Protein AF-S3Y2Y7-F1 (afdb_monomer)

Nearest PDB structures (foldseek):
  4cgq-assembly1_A  TM=9.075E-01  e=1.107E-01  Saccharomyces cerevisiae
  3asf-assembly1_A  TM=8.968E-01  e=5.960E-01  Magnetospirillum gryphiswaldense MSR-1
  4j8e-assembly1_A  TM=6.273E-01  e=1.107E-01  Rattus norvegicus
  8cqp-assembly3_C  TM=7.540E-01  e=4.502E-01  synthetic construct
  9hmf-assembly1_L  TM=5.453E-01  e=5.036E-01  Campylobacter jejuni

Radius of gyration: 15.83 Å; Cα contacts (8 Å, |Δi|>4): 250; chains: 1; bounding box: 34×33×40 Å

Secondary structure (DSSP, 8-state):
--HHHHHHHHHHH--HHHHHHHHHHHHTSTT--SS-TTHHHHHHHHHTT-HHHHHHHHHHTTTTTTT-HHHHHHHHHHHHHTT-HHHHHHHHHHHHHHHHHHHTT--SBTTBPEEESSHHHHHHHHHHTTPPEEEEEEEEETTEEEEEEEETTS-EEEEEE-

Foldseek 3Di:
DALVVLVVVCVVPVDPVSLVVSVVRLCPDPLADQEPPCLVVLVVCVVVLVLVVNLVSLVVSPPNCQLALSSLCSNLSSCVSVVVNVRNVVSNVSSVVSLVSQCSQAPQDPVGAGEDAYPVSVVSNCVVVVWAFDDWDWDQDPVGIWIWTQTPVRDIGIYDHD

Solvent-accessible surface area (backbone atoms only — not comparable to full-atom values): 8541 Å² total; per-residue (Å²): 124,55,51,68,58,29,43,56,50,19,72,76,64,70,36,75,67,38,46,50,51,26,51,56,38,24,70,66,31,92,58,37,57,50,65,67,81,59,48,67,56,38,54,48,28,53,76,69,71,35,32,72,56,30,40,53,56,52,56,65,33,50,61,27,45,69,66,33,32,62,54,25,46,56,43,16,54,33,26,47,77,72,68,35,58,70,60,14,49,54,23,47,53,46,20,52,51,22,45,48,57,28,50,76,55,33,76,25,35,91,92,35,33,21,46,34,61,31,69,71,39,54,56,53,46,31,55,74,66,74,45,52,78,71,47,77,49,79,43,84,49,97,91,42,66,31,43,38,35,33,27,79,87,73,47,68,38,24,35,30,72,111

Mean predicted aligned error: 2.85 Å

Sequence (162 aa):
MSVKENFGRWVNTRSSVDRRALQKSIVRDPRFTRELAWQSRAEQLLADDRWDEVIRLVEFHMPGAFLSPVAHRLLAIAREEIYDSKGARAEWDLVHLSLIAIDESGNGNYAKPWQVFHVADEYALLSWKELTPEAQRCILTKDGIVDVITCTDGSERWFRLI

Structure (mmCIF, N/CA/C/O backbone):
data_AF-S3Y2Y7-F1
#
_entry.id   AF-S3Y2Y7-F1
#
loop_
_atom_site.group_PDB
_atom_site.id
_atom_site.type_symbol
_atom_site.label_atom_id
_atom_site.label_alt_id
_atom_site.label_comp_id
_atom_site.label_asym_id
_atom_site.label_entity_id
_atom_site.label_seq_id
_atom_site.pdbx_PDB_ins_code
_atom_site.Cartn_x
_atom_site.Cartn_y
_atom_site.Cartn_z
_atom_site.occupancy
_atom_site.B_iso_or_equiv
_atom_site.auth_seq_id
_atom_site.auth_comp_id
_atom_site.auth_asym_id
_atom_site.auth_atom_id
_atom_site.pdbx_PDB_model_num
ATOM 1 N N . MET A 1 1 ? 18.806 7.849 9.073 1.00 74.38 1 MET A N 1
ATOM 2 C CA . MET A 1 1 ? 17.522 8.551 8.905 1.00 74.38 1 MET A CA 1
ATOM 3 C C . MET A 1 1 ? 16.410 7.551 9.109 1.00 74.38 1 MET A C 1
ATOM 5 O O . MET A 1 1 ? 16.472 6.467 8.532 1.00 74.38 1 MET A O 1
ATOM 9 N N . SER A 1 2 ? 15.460 7.900 9.964 1.00 92.75 2 SER A N 1
ATOM 10 C CA . SER A 1 2 ? 14.228 7.154 10.191 1.00 92.75 2 SER A CA 1
ATOM 11 C C . SER A 1 2 ? 13.332 7.173 8.948 1.00 92.75 2 SER A C 1
ATOM 13 O O . SER A 1 2 ? 13.497 8.011 8.056 1.00 92.75 2 SER A O 1
ATOM 15 N N . VAL A 1 3 ? 12.350 6.272 8.904 1.00 93.69 3 VAL A N 1
ATOM 16 C CA . VAL A 1 3 ? 11.314 6.262 7.857 1.00 93.69 3 VAL A CA 1
ATOM 17 C C . VAL A 1 3 ? 10.594 7.612 7.792 1.00 93.69 3 VAL A C 1
ATOM 19 O O . VAL A 1 3 ? 10.440 8.172 6.711 1.00 93.69 3 VAL A O 1
ATOM 22 N N . LYS A 1 4 ? 10.261 8.202 8.948 1.00 93.69 4 LYS A N 1
ATOM 23 C CA . LYS A 1 4 ? 9.569 9.496 9.038 1.00 93.69 4 LYS A CA 1
ATOM 24 C C . LYS A 1 4 ? 10.376 10.654 8.437 1.00 93.69 4 LYS A C 1
ATOM 26 O O . LYS A 1 4 ? 9.816 1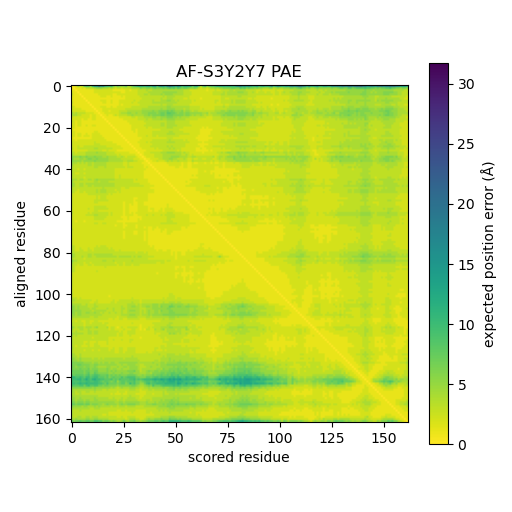1.481 7.723 1.00 93.69 4 LYS A O 1
ATOM 31 N N . GLU A 1 5 ? 11.684 10.708 8.689 1.00 95.31 5 GLU A N 1
ATOM 32 C CA . GLU A 1 5 ? 12.566 11.738 8.115 1.00 95.31 5 GLU A CA 1
ATOM 33 C C . GLU A 1 5 ? 12.677 11.603 6.593 1.00 95.31 5 GLU A C 1
ATOM 35 O O . GLU A 1 5 ? 12.542 12.590 5.867 1.00 95.31 5 GLU A O 1
ATOM 40 N N . ASN A 1 6 ? 12.879 10.377 6.096 1.00 96.44 6 ASN A N 1
ATOM 41 C CA . ASN A 1 6 ? 12.931 10.130 4.655 1.00 96.44 6 ASN A CA 1
ATOM 42 C C . ASN A 1 6 ? 11.591 10.434 3.977 1.00 96.44 6 ASN A C 1
ATOM 44 O O . ASN A 1 6 ? 11.578 10.969 2.870 1.00 96.44 6 ASN A O 1
ATOM 48 N N . PHE A 1 7 ? 10.476 10.133 4.645 1.00 96.06 7 PHE A N 1
ATOM 49 C CA . PHE A 1 7 ? 9.141 10.432 4.148 1.00 96.06 7 PHE A CA 1
ATOM 50 C C . PHE A 1 7 ? 8.910 11.932 4.017 1.00 96.06 7 PHE A C 1
ATOM 52 O O . PHE A 1 7 ? 8.548 12.389 2.937 1.00 96.06 7 PHE A O 1
ATOM 59 N N . GLY A 1 8 ? 9.209 12.713 5.060 1.00 95.56 8 GLY A N 1
ATOM 60 C CA . GLY A 1 8 ? 9.095 14.172 4.999 1.00 95.56 8 GLY A CA 1
ATOM 61 C C . GLY A 1 8 ? 9.940 14.777 3.874 1.00 95.56 8 GLY A C 1
ATOM 62 O O . GLY A 1 8 ? 9.482 15.662 3.154 1.00 95.56 8 GLY A O 1
ATOM 63 N N . ARG A 1 9 ? 11.153 14.252 3.653 1.00 96.44 9 ARG A N 1
ATOM 64 C CA . ARG A 1 9 ? 11.996 14.682 2.533 1.00 96.44 9 ARG A CA 1
ATOM 65 C C . ARG A 1 9 ? 11.371 14.351 1.179 1.00 96.44 9 ARG A C 1
ATOM 67 O O . ARG A 1 9 ? 11.309 15.230 0.326 1.00 96.44 9 ARG A O 1
ATOM 74 N N . TRP A 1 10 ? 10.901 13.119 0.986 1.00 95.94 10 TRP A N 1
ATOM 75 C CA . TRP A 1 10 ? 10.262 12.717 -0.268 1.00 95.94 10 TRP A CA 1
ATOM 76 C C . TRP A 1 10 ? 8.980 13.505 -0.545 1.00 95.94 10 TRP A C 1
ATOM 78 O O . TRP A 1 10 ? 8.784 13.935 -1.676 1.00 95.94 10 TRP A O 1
ATOM 88 N N . VAL A 1 11 ? 8.140 13.760 0.462 1.00 95.25 11 VAL A N 1
ATOM 89 C CA . VAL A 1 11 ? 6.937 14.593 0.301 1.00 95.25 11 VAL A CA 1
ATOM 90 C C . VAL A 1 11 ? 7.304 15.985 -0.222 1.00 95.25 11 VAL A C 1
ATOM 92 O O . VAL A 1 11 ? 6.653 16.473 -1.140 1.00 95.25 11 VAL A O 1
ATOM 95 N N . ASN A 1 12 ? 8.385 16.580 0.287 1.00 95.62 12 ASN A N 1
ATOM 96 C CA . ASN A 1 12 ? 8.824 17.915 -0.121 1.00 95.62 12 ASN A CA 1
ATOM 97 C C . ASN A 1 12 ? 9.469 17.962 -1.514 1.00 95.62 12 ASN A C 1
ATOM 99 O O . ASN A 1 12 ? 9.326 18.958 -2.216 1.00 95.62 12 ASN A O 1
ATOM 103 N N . THR A 1 13 ? 10.219 16.931 -1.911 1.00 94.94 13 THR A N 1
ATOM 104 C CA . THR A 1 13 ? 11.003 16.968 -3.160 1.00 94.94 13 THR A CA 1
ATOM 105 C C . THR A 1 13 ? 10.362 16.213 -4.314 1.00 94.94 13 THR A C 1
ATOM 107 O O . THR A 1 13 ? 10.715 16.463 -5.466 1.00 94.94 13 THR A O 1
ATOM 110 N N . ARG A 1 14 ? 9.501 15.232 -4.016 1.00 92.31 14 ARG A N 1
ATOM 111 C CA . ARG A 1 14 ? 8.964 14.234 -4.958 1.00 92.31 14 ARG A CA 1
ATOM 112 C C . ARG A 1 14 ? 10.045 13.546 -5.804 1.00 92.31 14 ARG A C 1
ATOM 114 O O . ARG A 1 14 ? 9.779 13.032 -6.887 1.00 92.31 14 ARG A O 1
A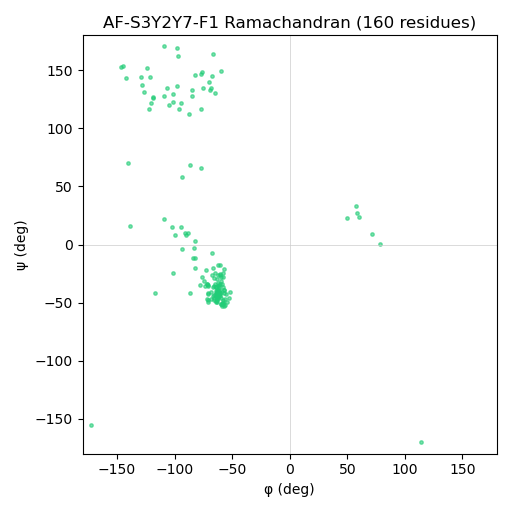TOM 121 N N . SER A 1 15 ? 11.299 13.536 -5.339 1.00 94.56 15 SER A N 1
ATOM 122 C CA . SER A 1 15 ? 12.424 13.070 -6.150 1.00 94.56 15 SER A CA 1
ATOM 123 C C . SER A 1 15 ? 12.556 11.545 -6.116 1.00 94.56 15 SER A C 1
ATOM 125 O O . SER A 1 15 ? 12.356 10.895 -5.085 1.00 94.56 15 SER A O 1
ATOM 127 N N . SER A 1 16 ? 12.986 10.949 -7.234 1.00 92.12 16 SER A N 1
ATOM 128 C CA . SER A 1 16 ? 13.259 9.504 -7.305 1.00 92.12 16 SER A CA 1
ATOM 129 C C . SER A 1 16 ? 14.387 9.055 -6.364 1.00 92.12 16 SER A C 1
ATOM 131 O O . SER A 1 16 ? 14.438 7.896 -5.951 1.00 92.12 16 SER A O 1
ATOM 133 N N . VAL A 1 17 ? 15.312 9.955 -6.017 1.00 95.50 17 VAL A N 1
ATOM 134 C CA . VAL A 1 17 ? 16.401 9.687 -5.066 1.00 95.50 17 VAL A CA 1
ATOM 135 C C . VAL A 1 17 ? 15.852 9.579 -3.647 1.00 95.50 17 VAL A C 1
ATOM 137 O O . VAL A 1 17 ? 16.146 8.596 -2.965 1.00 95.50 17 VAL A O 1
ATOM 140 N N . ASP A 1 18 ? 15.011 10.525 -3.235 1.00 95.50 18 ASP A N 1
ATOM 141 C CA . ASP A 1 18 ? 14.436 10.539 -1.889 1.00 95.50 18 ASP A CA 1
ATOM 142 C C . ASP A 1 18 ? 13.402 9.425 -1.707 1.00 95.50 18 ASP A C 1
ATOM 144 O O . ASP A 1 18 ? 13.401 8.764 -0.668 1.00 95.50 18 ASP A O 1
ATOM 148 N N . ARG A 1 19 ? 12.620 9.101 -2.752 1.00 94.31 19 ARG A N 1
ATOM 149 C CA . ARG A 1 19 ? 11.740 7.920 -2.752 1.00 94.31 19 ARG A CA 1
ATOM 150 C C . ARG A 1 19 ? 12.529 6.635 -2.508 1.00 94.31 19 ARG A C 1
ATOM 152 O O . ARG A 1 19 ? 12.163 5.837 -1.653 1.00 94.31 19 ARG A O 1
ATOM 159 N N . ARG A 1 20 ? 13.650 6.437 -3.212 1.00 93.50 20 ARG A N 1
ATOM 160 C CA . ARG A 1 20 ? 14.510 5.256 -3.009 1.00 93.50 20 ARG A CA 1
ATOM 161 C C . ARG A 1 20 ? 15.150 5.225 -1.622 1.00 93.50 20 ARG A C 1
ATOM 163 O O . ARG A 1 20 ? 15.352 4.143 -1.076 1.00 93.50 20 ARG A O 1
ATOM 170 N N . ALA A 1 21 ? 15.489 6.379 -1.047 1.00 95.38 21 ALA A N 1
ATOM 171 C CA . ALA A 1 21 ? 16.000 6.455 0.321 1.00 95.38 21 ALA A CA 1
ATOM 172 C C . ALA A 1 21 ? 14.933 6.038 1.347 1.00 95.38 21 ALA A C 1
ATOM 174 O O . ALA A 1 21 ? 15.224 5.230 2.231 1.00 95.38 21 ALA A O 1
ATOM 175 N N . LEU A 1 22 ? 13.694 6.511 1.171 1.00 95.62 22 LEU A N 1
ATOM 176 C CA . LEU A 1 22 ? 12.535 6.080 1.949 1.00 95.62 22 LEU A CA 1
ATOM 177 C C . LEU A 1 22 ? 12.311 4.570 1.825 1.00 95.62 22 LEU A C 1
ATOM 179 O O . LEU A 1 22 ? 12.275 3.882 2.845 1.00 95.62 22 LEU A O 1
ATOM 183 N N . GLN A 1 23 ? 12.284 4.036 0.601 1.00 94.81 23 GLN A N 1
ATOM 184 C CA . GLN A 1 23 ? 12.110 2.600 0.363 1.00 94.81 23 GLN A CA 1
ATOM 185 C C . GLN A 1 23 ? 13.170 1.759 1.074 1.00 94.81 23 GLN A C 1
ATOM 187 O O . GLN A 1 23 ? 12.840 0.826 1.803 1.00 94.81 23 GLN A O 1
ATOM 192 N N . LYS A 1 24 ? 14.446 2.142 0.961 1.00 95.44 24 LYS A N 1
ATOM 193 C CA . LYS A 1 24 ? 15.539 1.4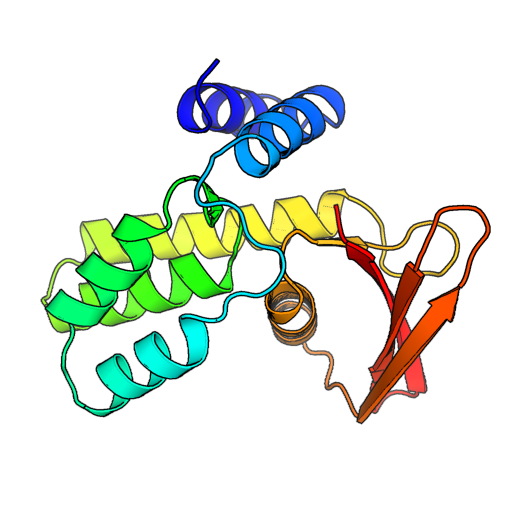62 1.669 1.00 95.44 24 LYS A CA 1
ATOM 194 C C . LYS A 1 24 ? 15.389 1.508 3.187 1.00 95.44 24 LYS A C 1
ATOM 196 O O . LYS A 1 24 ? 15.834 0.578 3.850 1.00 95.44 24 LYS A O 1
ATOM 201 N N . SER A 1 25 ? 14.831 2.582 3.747 1.00 96.56 25 SER A N 1
ATOM 202 C CA . SER A 1 25 ? 14.618 2.671 5.196 1.00 96.56 25 SER A CA 1
ATOM 203 C C . SER A 1 25 ? 13.502 1.754 5.692 1.00 96.56 25 SER A C 1
ATOM 205 O O . SER A 1 25 ? 13.651 1.192 6.769 1.00 96.56 25 SER A O 1
ATOM 207 N N . ILE A 1 26 ? 12.455 1.546 4.887 1.00 96.56 26 ILE A N 1
ATOM 208 C CA . ILE A 1 26 ? 11.348 0.631 5.200 1.00 96.56 26 ILE A CA 1
ATOM 209 C C . ILE A 1 26 ? 11.816 -0.822 5.105 1.00 96.56 26 ILE A C 1
ATOM 211 O O . ILE A 1 26 ? 11.669 -1.560 6.067 1.00 96.56 26 ILE A O 1
ATOM 215 N N . VAL A 1 27 ? 12.478 -1.213 4.007 1.00 95.56 27 VAL A N 1
ATOM 216 C CA . VAL A 1 27 ? 12.970 -2.597 3.810 1.00 95.56 27 VAL A CA 1
ATOM 217 C C . VAL A 1 27 ? 13.975 -3.032 4.885 1.00 95.56 27 VAL A C 1
ATOM 219 O O . VAL A 1 27 ? 14.134 -4.218 5.156 1.00 95.56 27 VAL A O 1
ATOM 222 N N . ARG A 1 28 ? 14.683 -2.080 5.501 1.00 95.62 28 ARG A N 1
ATOM 223 C CA . ARG A 1 28 ? 15.628 -2.349 6.597 1.00 95.62 28 ARG A CA 1
ATOM 224 C C . ARG A 1 28 ? 14.961 -2.484 7.962 1.00 95.62 28 ARG A C 1
ATOM 226 O O . ARG A 1 28 ? 15.650 -2.854 8.912 1.00 95.62 28 ARG A O 1
ATOM 233 N N . ASP A 1 29 ? 13.686 -2.132 8.086 1.00 96.06 29 ASP A N 1
ATOM 234 C CA . ASP A 1 29 ? 12.978 -2.267 9.349 1.00 96.06 29 ASP A CA 1
ATOM 235 C C . ASP A 1 29 ? 12.775 -3.757 9.681 1.00 96.06 29 ASP A C 1
ATOM 237 O O . ASP A 1 29 ? 12.335 -4.512 8.815 1.00 96.06 29 ASP A O 1
ATOM 241 N N . PRO A 1 30 ? 13.058 -4.218 10.914 1.00 95.00 30 PRO A N 1
ATOM 242 C CA . PRO A 1 30 ? 12.896 -5.626 11.283 1.00 95.00 30 PRO A CA 1
ATOM 243 C C . PRO A 1 30 ? 11.468 -6.164 11.151 1.00 95.00 30 PRO A C 1
ATOM 245 O O . PRO A 1 30 ? 11.273 -7.377 11.157 1.00 95.00 30 PRO A O 1
ATOM 248 N N . ARG A 1 31 ? 10.465 -5.282 11.080 1.00 94.81 31 ARG A N 1
ATOM 249 C CA . ARG A 1 31 ? 9.051 -5.648 10.941 1.00 94.81 31 ARG A CA 1
ATOM 250 C C . ARG A 1 31 ? 8.597 -5.675 9.482 1.00 94.81 31 ARG A C 1
ATOM 252 O O . ARG A 1 31 ? 7.452 -6.037 9.214 1.00 94.81 31 ARG A O 1
ATOM 259 N N . PHE A 1 32 ? 9.475 -5.300 8.549 1.00 95.50 32 PHE A N 1
ATOM 260 C CA . PHE A 1 32 ? 9.208 -5.383 7.121 1.00 95.50 32 PHE A CA 1
ATOM 261 C C . PHE A 1 32 ? 9.053 -6.837 6.676 1.00 95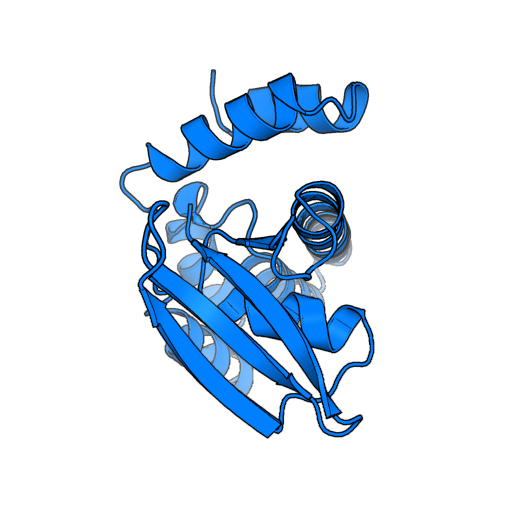.50 32 PHE A C 1
ATOM 263 O O . PHE A 1 32 ? 9.896 -7.693 6.941 1.00 95.50 32 PHE A O 1
ATOM 270 N N . THR A 1 33 ? 7.972 -7.098 5.952 1.00 93.06 33 THR A N 1
ATOM 271 C CA . THR A 1 33 ? 7.661 -8.388 5.333 1.00 93.06 33 THR A CA 1
ATOM 272 C C . THR A 1 33 ? 7.019 -8.122 3.978 1.00 93.06 33 THR A C 1
ATOM 274 O O . THR A 1 33 ? 6.279 -7.156 3.841 1.00 93.06 33 THR A O 1
ATOM 277 N N . ARG A 1 34 ? 7.294 -8.945 2.960 1.00 92.25 34 ARG A N 1
ATOM 278 C CA . ARG A 1 34 ? 6.641 -8.806 1.639 1.00 92.25 34 ARG A CA 1
ATOM 279 C C . ARG A 1 34 ? 5.195 -9.292 1.652 1.00 92.25 34 ARG A C 1
ATOM 281 O O . ARG A 1 34 ? 4.348 -8.749 0.958 1.00 92.25 34 ARG A O 1
ATOM 288 N N . GLU A 1 35 ? 4.920 -10.281 2.488 1.00 91.00 35 GLU A N 1
ATOM 289 C CA . GLU A 1 35 ? 3.572 -10.767 2.740 1.00 91.00 35 GLU A CA 1
ATOM 290 C C . GLU A 1 35 ? 3.008 -10.069 3.971 1.00 91.00 35 GLU A C 1
ATOM 292 O O . GLU A 1 35 ? 3.562 -10.197 5.065 1.00 91.00 35 GLU A O 1
ATOM 297 N N . LEU A 1 36 ? 1.878 -9.378 3.820 1.00 90.62 36 LEU A N 1
ATOM 298 C CA . LEU A 1 36 ? 1.123 -8.857 4.958 1.00 90.62 36 LEU A CA 1
ATOM 299 C C . LEU A 1 36 ? 0.332 -9.995 5.606 1.00 90.62 36 LEU A C 1
ATOM 301 O O . LEU A 1 36 ? -0.893 -10.003 5.590 1.00 90.62 36 LEU A O 1
ATOM 305 N N . ALA A 1 37 ? 1.024 -10.970 6.198 1.00 91.88 37 ALA A N 1
ATOM 306 C CA . ALA A 1 37 ? 0.392 -12.149 6.803 1.00 91.88 37 ALA A CA 1
ATOM 307 C C . ALA A 1 37 ? -0.639 -11.798 7.899 1.00 91.88 37 ALA A C 1
ATOM 309 O O . ALA A 1 37 ? -1.514 -12.594 8.228 1.00 91.88 37 ALA A O 1
ATOM 310 N N . TRP A 1 38 ? -0.545 -10.593 8.464 1.00 95.06 38 TRP A N 1
ATOM 311 C CA . TRP A 1 38 ? -1.478 -10.047 9.444 1.00 95.06 38 TRP A CA 1
ATOM 312 C C . TRP A 1 38 ? -2.727 -9.396 8.823 1.00 95.06 38 TRP A C 1
ATOM 314 O O . TRP A 1 38 ? -3.674 -9.121 9.558 1.00 95.06 38 TRP A O 1
ATOM 324 N N . GLN A 1 39 ? -2.771 -9.167 7.504 1.00 96.25 39 GLN A N 1
ATOM 325 C CA . GLN A 1 39 ? -3.876 -8.486 6.819 1.00 96.25 39 GLN A CA 1
ATOM 326 C C . GLN A 1 39 ? -5.205 -9.206 7.039 1.00 96.25 39 GLN A C 1
ATOM 328 O O . GLN A 1 39 ? -6.144 -8.585 7.524 1.00 96.25 39 GLN A O 1
ATOM 333 N N . SER A 1 40 ? -5.283 -10.513 6.765 1.00 96.56 40 SER A N 1
ATOM 334 C CA . SER A 1 40 ? -6.531 -11.271 6.941 1.00 96.56 40 SER A CA 1
ATOM 335 C C . SER A 1 40 ? -7.032 -11.218 8.385 1.00 96.56 40 SER A C 1
ATOM 337 O O . SER A 1 40 ? -8.234 -11.168 8.634 1.00 96.56 40 SER A O 1
ATOM 339 N N . ARG A 1 41 ? -6.112 -11.179 9.359 1.00 97.94 41 ARG A N 1
ATOM 340 C CA . ARG A 1 41 ? -6.477 -11.021 10.768 1.00 97.94 41 ARG A CA 1
ATOM 341 C C . ARG A 1 41 ? -6.993 -9.614 11.068 1.00 97.94 41 ARG A C 1
ATOM 343 O O . ARG A 1 41 ? -7.957 -9.492 11.814 1.00 97.94 41 ARG A O 1
ATOM 350 N N . ALA A 1 42 ? -6.375 -8.574 10.515 1.00 98.06 42 ALA A N 1
ATOM 351 C CA . ALA A 1 42 ? -6.845 -7.199 10.665 1.00 98.06 42 ALA A CA 1
ATOM 352 C C . ALA A 1 42 ? -8.231 -6.997 10.029 1.00 98.06 42 ALA A C 1
ATOM 354 O O . ALA A 1 42 ? -9.095 -6.382 10.641 1.00 98.06 42 ALA A O 1
ATOM 355 N N . GLU A 1 43 ? -8.471 -7.572 8.850 1.00 97.69 43 GLU A N 1
ATOM 356 C CA . GLU A 1 43 ? -9.777 -7.548 8.177 1.00 97.69 43 GLU A CA 1
ATOM 357 C C . GLU A 1 43 ? -10.847 -8.290 8.984 1.00 97.69 43 GLU A C 1
ATOM 359 O O . GLU A 1 43 ? -11.962 -7.796 9.124 1.00 97.69 43 GLU A O 1
ATOM 364 N N . GLN A 1 44 ? -10.502 -9.432 9.587 1.00 98.44 44 GLN A N 1
ATOM 365 C CA . GLN A 1 44 ? -11.407 -10.126 10.503 1.00 98.44 44 GLN A CA 1
ATOM 366 C C . GLN A 1 44 ? -11.725 -9.277 11.742 1.00 98.44 44 GLN A C 1
ATOM 368 O O . GLN A 1 44 ? -12.878 -9.173 12.133 1.00 98.44 44 GLN A O 1
ATOM 373 N N . LEU A 1 45 ? -10.714 -8.658 12.359 1.00 98.69 45 LEU A N 1
ATOM 374 C CA . LEU A 1 45 ? -10.918 -7.781 13.514 1.00 98.69 45 LEU A CA 1
ATOM 375 C C . LEU A 1 45 ? -11.805 -6.576 13.168 1.00 98.69 45 LEU A C 1
ATOM 377 O O . LEU A 1 45 ? -12.610 -6.185 14.004 1.00 98.69 45 LEU A O 1
ATOM 381 N N . LEU A 1 46 ? -11.682 -6.018 11.957 1.00 97.56 46 LEU A N 1
ATOM 382 C CA . LEU A 1 46 ? -12.603 -4.993 11.461 1.00 97.56 46 LEU A CA 1
ATOM 383 C C . LEU A 1 46 ? -14.032 -5.535 11.329 1.00 97.56 46 LEU A C 1
ATOM 385 O O . LEU A 1 46 ? -14.962 -4.885 11.774 1.00 97.56 46 LEU A O 1
ATOM 389 N N . ALA A 1 47 ? -14.219 -6.719 10.742 1.00 97.88 47 ALA A N 1
ATOM 390 C CA . ALA A 1 47 ? -15.550 -7.313 10.590 1.00 97.88 47 ALA A CA 1
ATOM 391 C C . ALA A 1 47 ? -16.222 -7.668 11.933 1.00 97.88 47 ALA A C 1
ATOM 393 O O . ALA A 1 47 ? -17.446 -7.736 12.003 1.00 97.88 47 ALA A O 1
ATOM 394 N N . ASP A 1 48 ? -15.423 -7.892 12.979 1.00 98.44 48 ASP A N 1
ATOM 395 C CA . ASP A 1 48 ? -15.872 -8.185 14.345 1.00 98.44 48 ASP A CA 1
ATOM 396 C C . ASP A 1 48 ? -16.048 -6.914 15.214 1.00 98.44 48 ASP A C 1
ATOM 398 O O . ASP A 1 48 ? -16.198 -7.023 16.433 1.00 98.44 48 ASP A O 1
ATOM 402 N N . ASP A 1 49 ? -15.959 -5.714 14.633 1.00 98.44 49 ASP A N 1
ATOM 403 C CA . ASP A 1 49 ? -16.007 -4.415 15.320 1.00 98.44 49 ASP A CA 1
ATOM 404 C C . ASP A 1 49 ? -14.920 -4.201 16.402 1.00 98.44 49 ASP A C 1
ATOM 406 O O . ASP A 1 49 ? -15.074 -3.444 17.366 1.00 98.44 49 ASP A O 1
ATOM 410 N N . ARG A 1 50 ? -13.766 -4.867 16.265 1.00 98.56 50 ARG A N 1
ATOM 411 C CA . ARG A 1 50 ? -12.646 -4.826 17.229 1.00 98.56 50 ARG A CA 1
ATOM 412 C C . ARG A 1 50 ? -11.615 -3.759 16.856 1.00 98.56 50 ARG A C 1
ATOM 414 O O . ARG A 1 50 ? -10.429 -4.048 16.678 1.00 98.56 50 ARG A O 1
ATOM 421 N N . TRP A 1 51 ? -12.062 -2.509 16.771 1.00 98.38 51 TRP A N 1
ATOM 422 C CA . TRP A 1 51 ? -11.312 -1.361 16.235 1.00 98.38 51 TRP A CA 1
ATOM 423 C C . TRP A 1 51 ? -9.945 -1.135 16.885 1.00 98.38 51 TRP A C 1
ATOM 425 O O . TRP A 1 51 ? -8.926 -1.054 16.198 1.00 98.38 51 TRP A O 1
ATOM 435 N N . ASP A 1 52 ? -9.889 -1.122 18.217 1.00 98.19 52 ASP A N 1
ATOM 436 C CA . ASP A 1 52 ? -8.638 -0.899 18.947 1.00 98.19 52 ASP A CA 1
ATOM 437 C C . ASP A 1 52 ? -7.597 -1.998 18.686 1.00 98.19 52 ASP A C 1
ATOM 439 O O . ASP A 1 52 ? -6.388 -1.768 18.766 1.00 98.19 52 ASP A O 1
ATOM 443 N N . GLU A 1 53 ? -8.046 -3.219 18.398 1.00 98.69 53 GLU A N 1
ATOM 444 C CA . GLU A 1 53 ? -7.155 -4.331 18.075 1.00 98.69 53 GLU A CA 1
ATOM 445 C C . GLU A 1 53 ? -6.627 -4.251 16.654 1.00 98.69 53 GLU A C 1
ATOM 447 O O . GLU A 1 53 ? -5.463 -4.590 16.443 1.00 98.69 53 GLU A O 1
ATOM 452 N N . VAL A 1 54 ? -7.430 -3.753 15.710 1.00 98.69 54 VAL A N 1
ATOM 453 C CA . VAL A 1 54 ? -6.956 -3.416 14.361 1.00 98.69 54 VAL A CA 1
ATOM 454 C C . VAL A 1 54 ? -5.845 -2.381 14.464 1.00 98.69 54 VAL A C 1
ATOM 456 O O . VAL A 1 54 ? -4.754 -2.610 13.946 1.00 98.69 54 VAL A O 1
ATOM 459 N N . ILE A 1 55 ? -6.085 -1.290 15.200 1.00 98.69 55 ILE A N 1
ATOM 460 C CA . ILE A 1 55 ? -5.105 -0.213 15.373 1.00 98.69 55 ILE A CA 1
ATOM 461 C C . ILE A 1 55 ? -3.805 -0.766 15.958 1.00 98.69 55 ILE A C 1
ATOM 463 O O . ILE A 1 55 ? -2.749 -0.617 15.345 1.00 98.69 55 ILE A O 1
ATOM 467 N N . ARG A 1 56 ? -3.869 -1.488 17.086 1.00 98.62 56 ARG A N 1
ATOM 468 C CA . ARG A 1 56 ? -2.671 -2.070 17.714 1.00 98.62 56 ARG A CA 1
ATOM 469 C C . ARG A 1 56 ? -1.935 -3.051 16.805 1.00 98.62 56 ARG A C 1
ATOM 471 O O . ARG A 1 56 ? -0.706 -3.043 16.787 1.00 98.62 56 ARG A O 1
ATOM 478 N N . LEU A 1 57 ? -2.663 -3.907 16.085 1.00 98.50 57 LEU A N 1
ATOM 479 C CA . LEU A 1 57 ? -2.067 -4.895 15.188 1.00 98.50 57 LEU A CA 1
ATOM 480 C C . LEU A 1 57 ? -1.311 -4.208 14.051 1.00 98.50 57 LEU A C 1
ATOM 482 O O . LEU A 1 57 ? -0.152 -4.531 13.805 1.00 98.50 57 LEU A O 1
ATOM 486 N N . VAL A 1 58 ? -1.938 -3.244 13.379 1.00 98.31 58 VAL A N 1
ATOM 487 C CA . VAL A 1 58 ? -1.317 -2.571 12.236 1.00 98.31 58 VAL A CA 1
ATOM 488 C C . VAL A 1 58 ? -0.169 -1.663 12.689 1.00 98.31 58 VAL A C 1
ATOM 490 O O . VAL A 1 58 ? 0.910 -1.703 12.097 1.00 98.31 58 VAL A O 1
ATOM 493 N N . GLU A 1 59 ? -0.338 -0.906 13.779 1.00 98.00 59 GLU A N 1
ATOM 494 C CA . GLU A 1 59 ? 0.724 -0.054 14.335 1.00 98.00 59 GLU A CA 1
ATOM 495 C C . GLU A 1 59 ? 1.941 -0.861 14.795 1.00 98.00 59 GLU A C 1
ATOM 497 O O . GLU A 1 59 ? 3.073 -0.397 14.646 1.00 98.00 59 GLU A O 1
ATOM 502 N N . PHE A 1 60 ? 1.745 -2.089 15.286 1.00 97.75 60 PHE A N 1
ATOM 503 C CA . PHE A 1 60 ? 2.856 -2.977 15.620 1.00 97.75 60 PHE A CA 1
ATOM 504 C C . PHE A 1 60 ? 3.759 -3.243 14.411 1.00 97.75 60 PHE A C 1
ATOM 506 O O . PHE A 1 60 ? 4.973 -3.304 14.576 1.00 97.75 60 PHE A O 1
ATOM 513 N N . HIS A 1 61 ? 3.203 -3.350 13.201 1.00 97.62 61 HIS A N 1
ATOM 514 C CA . HIS A 1 61 ? 3.967 -3.583 11.971 1.00 97.62 61 HIS A CA 1
ATOM 515 C C . HIS A 1 61 ? 4.568 -2.311 11.359 1.00 97.62 61 HIS A C 1
ATOM 517 O O . HIS A 1 61 ? 5.335 -2.387 10.395 1.00 97.62 61 HIS A O 1
ATOM 523 N N . MET A 1 62 ? 4.297 -1.139 11.933 1.00 96.75 62 MET A N 1
ATOM 524 C CA . MET A 1 62 ? 4.955 0.097 11.528 1.00 96.75 62 MET A CA 1
ATOM 525 C C . MET A 1 62 ? 6.383 0.174 12.095 1.00 96.75 62 MET A C 1
ATOM 527 O O . MET A 1 62 ? 6.644 -0.301 13.201 1.00 96.75 62 MET A O 1
ATOM 531 N N . PRO A 1 63 ? 7.341 0.783 11.373 1.00 96.38 63 PRO A N 1
ATOM 532 C CA . PRO A 1 63 ? 7.203 1.393 10.052 1.00 96.38 63 PRO A CA 1
ATOM 533 C C . PRO A 1 63 ? 7.440 0.418 8.879 1.00 96.38 63 PRO A C 1
ATOM 535 O O . PRO A 1 63 ? 7.524 0.862 7.737 1.00 96.38 63 PRO A O 1
ATOM 538 N N . GLY A 1 64 ? 7.547 -0.891 9.126 1.00 95.88 64 GLY A N 1
ATOM 539 C CA . GLY A 1 64 ? 7.710 -1.906 8.077 1.00 95.88 64 GLY A CA 1
ATOM 540 C C . GLY A 1 64 ? 6.579 -1.917 7.039 1.00 95.88 64 GLY A C 1
ATOM 541 O O . GLY A 1 64 ? 6.830 -2.236 5.886 1.00 95.88 64 GLY A O 1
ATOM 542 N N . ALA A 1 65 ? 5.366 -1.501 7.409 1.00 96.75 65 ALA A N 1
ATOM 543 C CA . ALA A 1 65 ? 4.219 -1.367 6.500 1.00 96.75 65 ALA A CA 1
ATOM 544 C C . ALA A 1 65 ? 3.919 0.088 6.070 1.00 96.75 65 ALA A C 1
ATOM 546 O O . ALA A 1 65 ? 2.841 0.375 5.560 1.00 96.75 65 ALA A O 1
ATOM 547 N N . PHE A 1 66 ? 4.847 1.029 6.283 1.00 96.69 66 PHE A N 1
ATOM 548 C CA . PHE A 1 66 ? 4.568 2.473 6.197 1.00 96.69 66 PHE A CA 1
ATOM 549 C C . PHE A 1 66 ? 4.219 3.002 4.795 1.00 96.69 66 PHE A C 1
ATOM 551 O O . PHE A 1 66 ? 3.673 4.088 4.670 1.00 96.69 66 PHE A O 1
ATOM 558 N N . LEU A 1 67 ? 4.570 2.295 3.720 1.00 95.44 67 LEU A N 1
ATOM 559 C CA . LEU A 1 67 ? 4.116 2.650 2.366 1.00 95.44 67 LEU A CA 1
ATOM 560 C C . LEU A 1 67 ? 3.092 1.652 1.820 1.00 95.44 67 LEU A C 1
ATOM 562 O O . LEU A 1 67 ? 2.906 1.569 0.607 1.00 95.44 67 LEU A O 1
ATOM 566 N N . SER A 1 68 ? 2.422 0.911 2.705 1.00 97.56 68 SER A N 1
ATOM 567 C CA . SER A 1 68 ? 1.300 0.065 2.324 1.00 97.56 68 SER A CA 1
ATOM 568 C C . SER A 1 68 ? -0.002 0.871 2.368 1.00 97.56 68 SER A C 1
ATOM 570 O O . SER A 1 68 ? -0.476 1.205 3.461 1.00 97.56 68 SER A O 1
ATOM 572 N N . PRO A 1 69 ? -0.652 1.149 1.222 1.00 98.12 69 PRO A N 1
ATOM 573 C CA . PRO A 1 69 ? -1.998 1.715 1.231 1.00 98.12 69 PRO A CA 1
ATOM 574 C C . PRO A 1 69 ? -3.012 0.813 1.951 1.00 98.12 69 PRO A C 1
ATOM 576 O O . PRO A 1 69 ? -3.973 1.321 2.523 1.00 98.12 69 PRO A O 1
ATOM 579 N N . VAL A 1 70 ? -2.797 -0.508 1.978 1.00 97.88 70 VAL A N 1
ATOM 580 C CA . VAL A 1 70 ? -3.667 -1.448 2.703 1.00 97.88 70 VAL A CA 1
ATOM 581 C C . VAL A 1 70 ? -3.585 -1.214 4.211 1.00 97.88 70 VAL A C 1
ATOM 583 O O . VAL A 1 70 ? -4.624 -1.084 4.858 1.00 97.88 70 VAL A O 1
ATOM 586 N N . ALA A 1 71 ? -2.374 -1.093 4.766 1.00 98.19 71 ALA A N 1
ATOM 587 C CA . ALA A 1 71 ? -2.173 -0.829 6.191 1.00 98.19 71 ALA A CA 1
ATOM 588 C C . ALA A 1 71 ? -2.859 0.473 6.633 1.00 98.19 71 ALA A C 1
ATOM 590 O O . ALA A 1 71 ? -3.630 0.483 7.593 1.00 98.19 71 ALA A O 1
ATOM 591 N N . HIS A 1 72 ? -2.630 1.554 5.887 1.00 98.56 72 HIS A N 1
ATOM 592 C CA . HIS A 1 72 ? -3.218 2.856 6.192 1.00 98.56 72 HIS A CA 1
ATOM 593 C C . HIS A 1 72 ? -4.743 2.864 6.039 1.00 98.56 72 HIS A C 1
ATOM 595 O O . HIS A 1 72 ? -5.429 3.468 6.857 1.00 98.56 72 HIS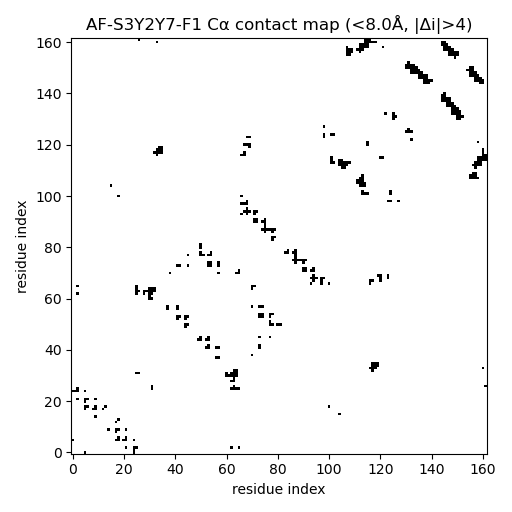 A O 1
ATOM 601 N N . ARG A 1 73 ? -5.307 2.129 5.071 1.00 98.56 73 ARG A N 1
ATOM 602 C CA . ARG A 1 73 ? -6.766 1.995 4.930 1.00 98.56 73 ARG A CA 1
ATOM 603 C C . ARG A 1 73 ? -7.392 1.325 6.154 1.00 98.56 73 ARG A C 1
ATOM 605 O O . ARG A 1 73 ? -8.415 1.790 6.643 1.00 98.56 73 ARG A O 1
ATOM 612 N N . LEU A 1 74 ? -6.781 0.246 6.647 1.00 98.50 74 LEU A N 1
ATOM 613 C CA . LEU A 1 74 ? -7.261 -0.466 7.836 1.00 98.50 74 LEU A CA 1
ATOM 614 C C . LEU A 1 74 ? -7.238 0.442 9.076 1.00 98.50 74 LEU A C 1
ATOM 616 O O . LEU A 1 74 ? -8.201 0.458 9.841 1.00 98.50 74 LEU A O 1
ATOM 620 N N . LEU A 1 75 ? -6.169 1.231 9.245 1.00 98.75 75 LEU A N 1
ATOM 621 C CA . LEU A 1 75 ? -6.074 2.224 10.318 1.00 98.75 75 LEU A CA 1
ATOM 622 C C . LEU A 1 75 ? -7.116 3.333 10.176 1.00 98.75 75 LEU A C 1
ATOM 624 O O . LEU A 1 75 ? -7.719 3.718 11.173 1.00 98.75 75 LEU A O 1
ATOM 628 N N . ALA A 1 76 ? -7.332 3.839 8.961 1.00 98.75 76 ALA A N 1
A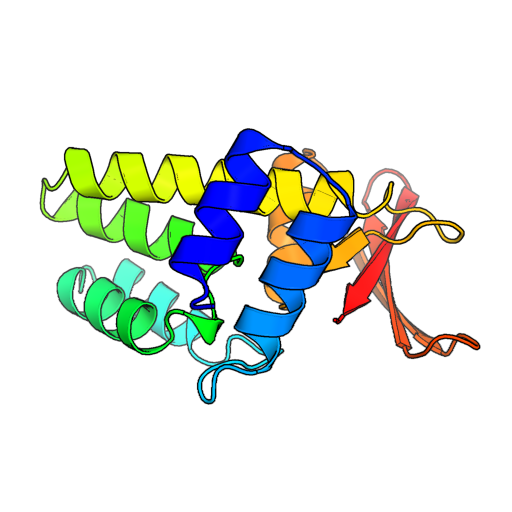TOM 629 C CA . ALA A 1 76 ? -8.291 4.904 8.710 1.00 98.75 76 ALA A CA 1
ATOM 630 C C . ALA A 1 76 ? -9.708 4.483 9.116 1.00 98.75 76 ALA A C 1
ATOM 632 O O . ALA A 1 76 ? -10.320 5.160 9.937 1.00 98.75 76 ALA A O 1
ATOM 633 N N . ILE A 1 77 ? -10.166 3.321 8.634 1.00 98.56 77 ILE A N 1
ATOM 634 C CA . ILE A 1 77 ? -11.491 2.767 8.956 1.00 98.56 77 ILE A CA 1
ATOM 635 C C . ILE A 1 77 ? -11.641 2.573 10.470 1.00 98.56 77 ILE A C 1
ATOM 637 O O . ILE A 1 77 ? -12.582 3.081 11.069 1.00 98.56 77 ILE A O 1
ATOM 641 N N . ALA A 1 78 ? -10.685 1.901 11.122 1.00 98.62 78 ALA A N 1
ATOM 642 C CA . ALA A 1 78 ? -10.770 1.657 12.562 1.00 98.62 78 ALA A CA 1
ATOM 643 C C . ALA A 1 78 ? -10.801 2.960 13.385 1.00 98.62 78 ALA A C 1
ATOM 645 O O . ALA A 1 78 ? -1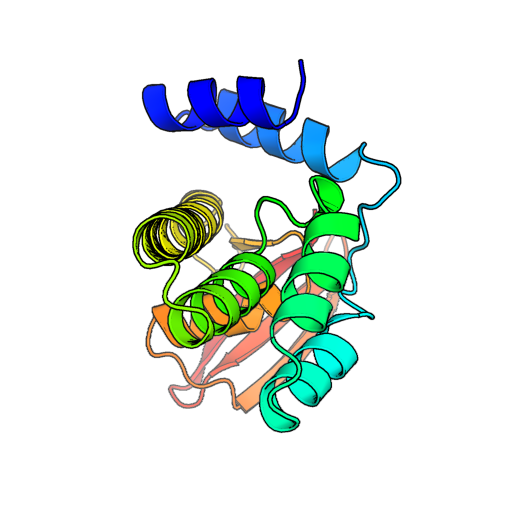1.480 3.028 14.407 1.00 98.62 78 ALA A O 1
ATOM 646 N N . ARG A 1 79 ? -10.081 4.003 12.947 1.00 98.62 79 ARG A N 1
ATOM 647 C CA . ARG A 1 79 ? -10.079 5.320 13.602 1.00 98.62 79 ARG A CA 1
ATOM 648 C C . ARG A 1 79 ? -11.391 6.080 13.408 1.00 98.62 79 ARG A C 1
ATOM 650 O O . ARG A 1 79 ? -11.803 6.786 14.327 1.00 98.62 79 ARG A O 1
ATOM 657 N N . GLU A 1 80 ? -12.049 5.943 12.256 1.00 98.50 80 GLU A N 1
ATOM 658 C CA . GLU A 1 80 ? -13.378 6.530 12.022 1.00 98.50 80 GLU A CA 1
ATOM 659 C C . GLU A 1 80 ? -14.405 5.971 13.009 1.00 98.50 80 GLU A C 1
ATOM 661 O O . GLU A 1 80 ? -15.136 6.747 13.626 1.00 98.50 80 GLU A O 1
ATOM 666 N N . GLU A 1 81 ? -14.384 4.656 13.234 1.00 98.12 81 GLU A N 1
ATOM 667 C CA . GLU A 1 81 ? -15.333 3.961 14.114 1.00 98.12 81 GLU A CA 1
ATOM 668 C C . GLU A 1 81 ? -15.176 4.312 15.603 1.00 98.12 81 GLU A C 1
ATOM 670 O O . GLU A 1 81 ? -16.143 4.281 16.363 1.00 98.12 81 GLU A O 1
ATOM 675 N N . ILE A 1 82 ? -13.980 4.725 16.035 1.00 97.81 82 ILE A N 1
ATOM 676 C CA . ILE A 1 82 ? -13.748 5.245 17.397 1.00 97.81 82 ILE A CA 1
ATOM 677 C C . ILE A 1 82 ? -13.826 6.778 17.476 1.00 97.81 82 ILE A C 1
ATOM 679 O O . ILE A 1 82 ? -13.383 7.376 18.459 1.00 97.81 82 ILE A O 1
ATOM 683 N N . TYR A 1 83 ? -14.385 7.424 16.448 1.00 98.12 83 TYR A N 1
ATOM 684 C CA . TYR A 1 83 ? -14.560 8.876 16.338 1.00 98.12 83 TYR A CA 1
ATOM 685 C C . TYR A 1 83 ? -13.257 9.696 16.372 1.00 98.12 83 TYR A C 1
ATOM 687 O O . TYR A 1 83 ? -13.274 10.900 16.648 1.00 98.12 83 TYR A O 1
ATOM 695 N N . ASP A 1 84 ? -12.119 9.092 16.024 1.00 98.44 84 ASP A N 1
ATOM 696 C CA . ASP A 1 84 ? -10.852 9.796 15.811 1.00 98.44 84 ASP A CA 1
ATOM 697 C C . ASP A 1 84 ? -10.753 10.306 14.364 1.00 98.44 84 ASP A C 1
ATOM 699 O O . ASP A 1 84 ? -9.931 9.861 13.559 1.00 98.44 84 ASP A O 1
ATOM 703 N N . SER A 1 85 ? -11.592 11.286 14.016 1.00 98.06 85 SER A N 1
ATOM 704 C CA . SER A 1 85 ? -11.643 11.837 12.652 1.00 98.06 85 SER A CA 1
ATOM 705 C C . SER A 1 85 ? -10.310 12.436 12.195 1.00 98.06 85 SER A C 1
ATOM 707 O O . SER A 1 85 ? -9.991 12.428 11.006 1.00 98.06 85 SER A O 1
ATOM 709 N N . LYS A 1 86 ? -9.517 12.978 13.128 1.00 98.44 86 LYS A N 1
ATOM 710 C CA . LYS A 1 86 ? -8.220 13.579 12.804 1.00 98.44 86 LYS A CA 1
ATOM 711 C C . LYS A 1 86 ? -7.198 12.505 12.448 1.00 98.44 86 LYS A C 1
ATOM 713 O O . LYS A 1 86 ? -6.491 12.665 11.453 1.00 98.44 86 LYS A O 1
ATOM 718 N N . GLY A 1 87 ? -7.108 11.445 13.250 1.00 98.31 87 GLY A N 1
ATOM 719 C CA . GLY A 1 87 ? -6.239 10.316 12.956 1.00 98.31 87 GLY A CA 1
ATOM 720 C C . GLY A 1 87 ? -6.667 9.617 11.671 1.00 98.31 87 GLY A C 1
ATOM 721 O O . GLY A 1 87 ? -5.841 9.450 10.783 1.00 98.31 87 GLY A O 1
ATOM 722 N N . ALA A 1 88 ? -7.960 9.325 11.512 1.00 98.62 88 ALA A N 1
ATOM 723 C CA . ALA A 1 88 ? -8.500 8.740 10.287 1.00 98.62 88 ALA A CA 1
ATOM 724 C C . ALA A 1 88 ? -8.120 9.537 9.034 1.00 98.62 88 ALA A C 1
ATOM 726 O O . ALA A 1 88 ? -7.638 8.974 8.052 1.00 98.62 88 ALA A O 1
ATOM 727 N N . ARG A 1 89 ? -8.261 10.870 9.079 1.00 98.69 89 ARG A N 1
ATOM 728 C CA . ARG A 1 89 ? -7.885 11.724 7.951 1.00 98.69 89 ARG A CA 1
ATOM 729 C C . ARG A 1 89 ? -6.396 11.633 7.617 1.00 98.69 89 ARG A C 1
ATOM 731 O O . ARG A 1 89 ? -6.050 11.564 6.442 1.00 98.69 89 ARG A O 1
ATOM 738 N N . ALA A 1 90 ? -5.532 11.619 8.630 1.00 98.12 90 ALA A N 1
ATOM 739 C CA . ALA A 1 90 ? -4.096 11.469 8.418 1.00 98.12 90 ALA A CA 1
ATOM 740 C C . ALA A 1 90 ? -3.756 10.119 7.760 1.00 98.12 90 ALA A C 1
ATOM 742 O O . ALA A 1 90 ? -2.909 10.070 6.870 1.00 98.12 90 ALA A O 1
ATOM 743 N N . GLU A 1 91 ? -4.442 9.045 8.153 1.00 98.69 91 GLU A N 1
ATOM 744 C CA . GLU A 1 91 ? -4.270 7.725 7.544 1.00 98.69 91 GLU A CA 1
ATOM 745 C C . GLU A 1 91 ? -4.782 7.691 6.097 1.00 98.69 91 GLU A C 1
ATOM 747 O O . GLU A 1 91 ? -4.092 7.180 5.219 1.00 98.69 91 GLU A O 1
ATOM 752 N N . TRP A 1 92 ? -5.921 8.320 5.790 1.00 98.62 92 TRP A N 1
ATOM 753 C CA . TRP A 1 92 ? -6.394 8.455 4.405 1.00 98.62 92 TRP A CA 1
ATOM 754 C C . TRP A 1 92 ? -5.433 9.247 3.513 1.00 98.62 92 TRP A C 1
ATOM 756 O O . TRP A 1 92 ? -5.187 8.859 2.367 1.00 98.62 92 TRP A O 1
ATOM 766 N N . ASP A 1 93 ? -4.839 10.322 4.034 1.00 98.25 93 ASP A N 1
ATOM 767 C CA . ASP A 1 93 ? -3.809 11.066 3.309 1.00 98.25 93 ASP A CA 1
ATOM 768 C C . ASP A 1 93 ? -2.579 10.162 3.036 1.00 98.25 93 ASP A C 1
ATOM 770 O O . ASP A 1 93 ? -1.986 10.220 1.955 1.00 98.25 93 ASP A O 1
ATOM 774 N N . LEU A 1 94 ? -2.228 9.263 3.966 1.00 98.19 94 LEU A N 1
ATOM 775 C CA . LEU A 1 94 ? -1.152 8.278 3.794 1.00 98.19 94 LEU A CA 1
ATOM 776 C C . LEU A 1 94 ? -1.504 7.149 2.816 1.00 98.19 94 LEU A C 1
ATOM 778 O O . LEU A 1 94 ? -0.620 6.724 2.067 1.00 98.19 94 LEU A O 1
ATOM 782 N N . VAL A 1 95 ? -2.767 6.711 2.736 1.00 98.56 95 VAL A N 1
ATOM 783 C CA . VAL A 1 95 ? -3.238 5.810 1.665 1.00 98.56 95 VAL A CA 1
ATOM 784 C C . VAL A 1 95 ? -2.945 6.440 0.306 1.00 98.56 95 VAL A C 1
ATOM 786 O O . VAL A 1 95 ? -2.297 5.825 -0.544 1.00 98.56 95 VAL A O 1
ATOM 789 N N . HIS A 1 96 ? -3.373 7.691 0.117 1.00 98.06 96 HIS A N 1
ATOM 790 C CA . HIS A 1 96 ? -3.192 8.399 -1.145 1.00 98.06 96 HIS A CA 1
ATOM 791 C C . HIS A 1 96 ? -1.711 8.587 -1.489 1.00 98.06 96 HIS A C 1
ATOM 793 O O . HIS A 1 96 ? -1.284 8.285 -2.604 1.00 98.06 96 HIS A O 1
ATOM 799 N N . LEU A 1 97 ? -0.896 9.023 -0.526 1.00 97.00 97 LEU A N 1
ATOM 800 C CA . LEU A 1 97 ? 0.539 9.203 -0.740 1.00 97.00 97 LEU A CA 1
ATOM 801 C C . LEU A 1 97 ? 1.253 7.882 -1.049 1.00 97.00 97 LEU A C 1
ATOM 803 O O . LEU A 1 97 ? 2.141 7.870 -1.901 1.00 97.00 97 LEU A O 1
ATOM 807 N N . SER A 1 98 ? 0.852 6.775 -0.423 1.00 97.25 98 SER A N 1
ATOM 808 C CA . SER A 1 98 ? 1.415 5.451 -0.708 1.00 97.25 98 SER A CA 1
ATOM 809 C C . SER A 1 98 ? 1.109 5.005 -2.140 1.00 97.25 98 SER A C 1
ATOM 811 O O . SER A 1 98 ? 2.014 4.583 -2.861 1.00 97.25 98 SER A O 1
ATOM 813 N N . LEU A 1 99 ? -0.131 5.198 -2.599 1.00 97.94 99 LEU A N 1
ATOM 814 C CA . LEU A 1 99 ? -0.527 4.922 -3.984 1.00 97.94 99 LEU A CA 1
ATOM 815 C C . LEU A 1 99 ? 0.254 5.778 -4.985 1.00 97.94 99 LEU A C 1
ATOM 817 O O . LEU A 1 99 ? 0.761 5.246 -5.972 1.00 97.94 99 LEU A O 1
ATOM 821 N N . ILE A 1 100 ? 0.435 7.076 -4.713 1.00 96.06 100 ILE A N 1
ATOM 822 C CA . ILE A 1 100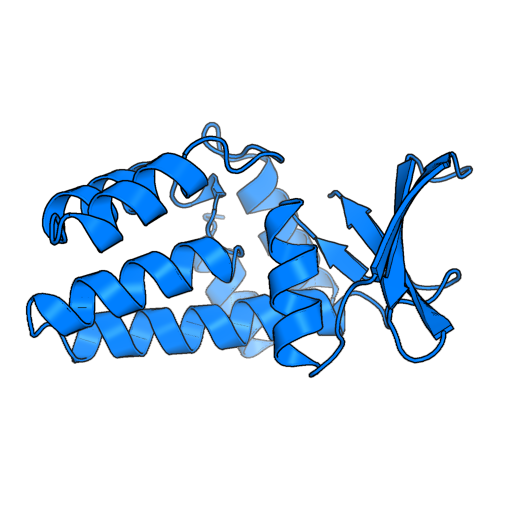 ? 1.252 7.933 -5.582 1.00 96.06 100 ILE A CA 1
ATOM 823 C C . ILE A 1 100 ? 2.714 7.462 -5.595 1.00 96.06 100 ILE A C 1
ATOM 825 O O . ILE A 1 100 ? 3.343 7.466 -6.649 1.00 96.06 100 ILE A O 1
ATOM 829 N N . ALA A 1 101 ? 3.278 7.037 -4.459 1.00 95.06 101 ALA A N 1
ATOM 830 C CA . ALA A 1 101 ? 4.654 6.537 -4.413 1.00 95.06 101 ALA A CA 1
ATOM 831 C C . ALA A 1 101 ? 4.857 5.306 -5.313 1.00 95.06 101 ALA A C 1
ATOM 833 O O . ALA A 1 101 ? 5.901 5.188 -5.966 1.00 95.06 101 ALA A O 1
ATOM 834 N N . ILE A 1 102 ? 3.865 4.410 -5.349 1.00 96.44 102 ILE A N 1
ATOM 835 C CA . ILE A 1 102 ? 3.842 3.252 -6.246 1.00 96.44 102 ILE A CA 1
ATOM 836 C C . ILE A 1 102 ? 3.682 3.724 -7.695 1.00 96.44 102 ILE A C 1
ATOM 838 O O . ILE A 1 102 ? 4.456 3.310 -8.555 1.00 96.44 102 ILE A O 1
ATOM 842 N N . ASP A 1 103 ? 2.753 4.633 -7.983 1.00 95.94 103 ASP A N 1
ATOM 843 C CA . ASP A 1 103 ? 2.509 5.107 -9.349 1.00 95.94 103 ASP A CA 1
ATOM 844 C C . ASP A 1 103 ? 3.725 5.839 -9.944 1.00 95.94 103 ASP A C 1
ATOM 846 O O . ASP A 1 103 ? 4.141 5.556 -11.061 1.00 95.94 103 ASP A O 1
ATOM 850 N N . GLU A 1 104 ? 4.399 6.687 -9.162 1.00 94.00 104 GLU A N 1
ATOM 851 C CA . GLU A 1 104 ? 5.635 7.388 -9.548 1.00 94.00 104 GLU A CA 1
ATOM 852 C C . GLU A 1 104 ? 6.848 6.457 -9.728 1.00 94.00 104 GLU A C 1
ATOM 854 O O . GLU A 1 104 ? 7.939 6.888 -10.131 1.00 94.00 104 GLU A O 1
ATOM 859 N N . SER A 1 105 ? 6.718 5.176 -9.383 1.00 94.19 105 SER A N 1
ATOM 860 C CA . SER A 1 105 ? 7.804 4.211 -9.528 1.00 94.19 105 SER A CA 1
ATOM 861 C C . SER A 1 105 ? 7.945 3.641 -10.939 1.00 94.19 105 SER A C 1
ATOM 863 O O . SER A 1 105 ? 9.038 3.189 -11.293 1.00 94.19 105 SER A O 1
ATOM 865 N N . GLY A 1 106 ? 6.889 3.717 -11.750 1.00 94.75 106 GLY A N 1
ATOM 866 C CA . GLY A 1 106 ? 6.816 3.094 -13.065 1.00 94.75 106 GLY A CA 1
ATOM 867 C C . GLY A 1 106 ? 5.558 3.512 -13.819 1.00 94.75 106 GLY A C 1
ATOM 868 O O . GLY A 1 106 ? 5.016 4.584 -13.595 1.00 94.75 106 GLY A O 1
ATOM 869 N N . ASN A 1 107 ? 5.109 2.688 -14.757 1.00 95.75 107 ASN A N 1
ATOM 870 C CA . ASN A 1 107 ? 3.826 2.883 -15.440 1.00 95.75 107 ASN A CA 1
ATOM 871 C C . ASN A 1 107 ? 3.059 1.563 -15.630 1.00 95.75 107 ASN A C 1
ATOM 873 O O . ASN A 1 107 ? 2.157 1.488 -16.463 1.00 95.75 107 ASN A O 1
ATOM 877 N N . GLY A 1 108 ? 3.456 0.516 -14.901 1.00 96.00 108 GLY A N 1
ATOM 878 C CA . GLY A 1 108 ? 2.781 -0.778 -14.899 1.00 96.00 108 GLY A CA 1
ATOM 879 C C . GLY A 1 108 ? 2.959 -1.599 -16.173 1.00 96.00 108 GLY A C 1
ATOM 880 O O . GLY A 1 108 ? 2.286 -2.613 -16.320 1.00 96.00 108 GLY A O 1
ATOM 881 N N . ASN A 1 109 ? 3.836 -1.202 -17.101 1.00 95.06 109 ASN A N 1
ATOM 882 C CA . ASN A 1 109 ? 4.147 -2.000 -18.287 1.00 95.06 109 ASN A CA 1
ATOM 883 C C . ASN A 1 109 ? 5.435 -2.818 -18.103 1.00 95.06 109 ASN A C 1
ATOM 885 O O . ASN A 1 109 ? 6.213 -2.576 -17.183 1.00 95.06 109 ASN A O 1
ATOM 889 N N . TYR A 1 110 ? 5.700 -3.746 -19.024 1.00 93.50 110 TYR A N 1
ATOM 890 C CA . TYR A 1 110 ? 6.891 -4.603 -18.991 1.00 93.50 110 TYR A CA 1
ATOM 891 C C . TYR A 1 110 ? 8.221 -3.838 -18.839 1.00 93.50 110 TYR A C 1
ATOM 893 O O . TYR A 1 110 ? 9.111 -4.264 -18.106 1.00 93.50 110 TYR A O 1
ATOM 901 N N . ALA A 1 111 ? 8.375 -2.702 -19.527 1.00 93.50 111 ALA A N 1
ATOM 902 C CA . ALA A 1 111 ? 9.615 -1.927 -19.514 1.00 93.50 111 ALA A CA 1
ATOM 903 C C . ALA A 1 111 ? 9.801 -1.120 -18.218 1.00 93.50 111 ALA A C 1
ATOM 905 O O . ALA A 1 111 ? 10.935 -0.821 -17.836 1.00 93.50 111 ALA A O 1
ATOM 906 N N . LYS A 1 112 ? 8.702 -0.732 -17.563 1.00 94.44 112 LYS A N 1
ATOM 907 C CA . LYS A 1 112 ? 8.682 0.062 -16.328 1.00 94.44 112 LYS A CA 1
ATOM 908 C C . LYS A 1 112 ? 7.589 -0.462 -15.383 1.00 94.44 112 LYS A C 1
ATOM 910 O O . LYS A 1 112 ? 6.589 0.235 -15.175 1.00 94.44 112 LYS A O 1
ATOM 915 N N . PRO A 1 113 ? 7.774 -1.663 -14.804 1.00 96.31 113 PRO A N 1
ATOM 916 C CA . PRO A 1 113 ? 6.818 -2.211 -13.853 1.00 96.31 113 PRO A CA 1
ATOM 917 C C . PRO A 1 113 ? 6.679 -1.273 -12.654 1.00 96.31 113 PRO A C 1
ATOM 919 O O . PRO A 1 113 ? 7.640 -0.589 -12.279 1.00 96.31 113 PRO A O 1
ATOM 922 N N . TRP A 1 114 ? 5.497 -1.240 -12.048 1.00 97.25 114 TRP A N 1
ATOM 923 C CA . TRP A 1 114 ? 5.338 -0.568 -10.762 1.00 97.25 114 TRP A CA 1
ATOM 924 C C . TRP A 1 114 ? 6.107 -1.326 -9.683 1.00 97.25 114 TRP A C 1
ATOM 926 O O . TRP A 1 114 ? 6.228 -2.547 -9.720 1.00 97.25 114 TRP A O 1
ATOM 936 N N . GLN A 1 115 ? 6.663 -0.590 -8.732 1.00 95.56 115 GLN A N 1
ATOM 937 C CA . GLN A 1 115 ? 7.397 -1.127 -7.601 1.00 95.56 115 GLN A CA 1
ATOM 938 C C . GLN A 1 115 ? 6.495 -1.118 -6.372 1.00 95.56 115 GLN A C 1
ATOM 940 O O . GLN A 1 115 ? 6.026 -0.054 -5.964 1.00 95.56 115 GLN A O 1
ATOM 945 N N . VAL A 1 116 ? 6.304 -2.285 -5.772 1.00 95.62 116 VAL A N 1
ATOM 946 C CA . VAL A 1 116 ? 5.469 -2.486 -4.583 1.00 95.62 116 VAL A CA 1
ATOM 947 C C . VAL A 1 116 ? 6.288 -3.134 -3.472 1.00 95.62 116 VAL A C 1
ATOM 949 O O . VAL A 1 116 ? 7.267 -3.835 -3.727 1.00 95.62 116 VAL A O 1
ATOM 952 N N . PHE A 1 117 ? 5.921 -2.869 -2.224 1.00 93.56 117 PHE A N 1
ATOM 953 C CA . PHE A 1 117 ? 6.549 -3.519 -1.072 1.00 93.56 117 PHE A CA 1
ATOM 954 C C . PHE A 1 117 ? 5.871 -4.836 -0.748 1.00 93.56 117 PHE A C 1
ATOM 956 O O . PHE A 1 117 ? 6.547 -5.822 -0.443 1.00 93.56 117 PHE A O 1
ATOM 963 N N . HIS A 1 118 ? 4.542 -4.817 -0.819 1.00 93.69 118 HIS A N 1
ATOM 964 C CA . HIS A 1 118 ? 3.699 -5.924 -0.439 1.00 93.69 118 HIS A CA 1
ATOM 965 C C . HIS A 1 118 ? 2.831 -6.366 -1.610 1.00 93.69 118 HIS A C 1
ATOM 967 O O . HIS A 1 118 ? 2.340 -5.529 -2.367 1.00 93.69 118 HIS A O 1
ATOM 973 N N . VAL A 1 119 ? 2.588 -7.672 -1.721 1.00 93.00 119 VAL A N 1
ATOM 974 C CA . VAL A 1 119 ? 1.728 -8.245 -2.775 1.00 93.00 119 VAL A CA 1
ATOM 975 C C . VAL A 1 119 ? 0.324 -7.628 -2.734 1.00 93.00 119 VAL A C 1
ATOM 977 O O . VAL A 1 119 ? -0.252 -7.276 -3.758 1.00 93.00 119 VAL A O 1
ATOM 980 N N . ALA A 1 120 ? -0.209 -7.391 -1.533 1.00 94.75 120 ALA A N 1
ATOM 981 C CA . ALA A 1 120 ? -1.514 -6.758 -1.352 1.00 94.75 120 ALA A CA 1
ATOM 982 C C . ALA A 1 120 ? -1.601 -5.331 -1.935 1.00 94.75 120 ALA A C 1
ATOM 984 O O . ALA A 1 120 ? -2.686 -4.880 -2.313 1.00 94.75 120 ALA A O 1
ATOM 985 N N . ASP A 1 121 ? -0.474 -4.620 -2.049 1.00 96.44 121 ASP A N 1
ATOM 986 C CA . ASP A 1 121 ? -0.452 -3.260 -2.589 1.00 96.44 121 ASP A CA 1
ATOM 987 C C . ASP A 1 121 ? -0.683 -3.236 -4.111 1.00 96.44 121 ASP A C 1
ATOM 989 O O . ASP A 1 121 ? -1.122 -2.215 -4.644 1.00 96.44 121 ASP A O 1
ATOM 993 N N . GLU A 1 122 ? -0.439 -4.349 -4.815 1.00 97.25 122 GLU A N 1
ATOM 994 C CA . GLU A 1 122 ? -0.726 -4.493 -6.250 1.00 97.25 122 GLU A CA 1
ATOM 995 C C . GLU A 1 122 ? -2.220 -4.287 -6.508 1.00 97.25 122 GLU A C 1
ATOM 997 O O . GLU A 1 122 ? -2.626 -3.434 -7.299 1.00 97.25 122 GLU A O 1
ATOM 1002 N N . TYR A 1 123 ? -3.046 -5.007 -5.751 1.00 96.88 123 TYR A N 1
ATOM 1003 C CA . TYR A 1 123 ? -4.502 -4.941 -5.815 1.00 96.88 123 TYR A CA 1
ATOM 1004 C C . TYR A 1 123 ? -5.040 -3.586 -5.351 1.00 96.88 123 TYR A C 1
ATOM 1006 O O . TYR A 1 123 ? -5.986 -3.064 -5.945 1.00 96.88 123 TYR A O 1
ATOM 1014 N N . ALA A 1 124 ? -4.419 -2.979 -4.335 1.00 97.44 124 ALA A N 1
ATOM 1015 C CA . ALA A 1 124 ? -4.775 -1.632 -3.898 1.00 97.44 124 ALA A CA 1
ATOM 1016 C C . ALA A 1 124 ? -4.549 -0.596 -5.012 1.00 97.44 124 ALA A C 1
ATOM 1018 O O . ALA A 1 124 ? -5.408 0.258 -5.243 1.00 97.44 124 ALA A O 1
ATOM 1019 N N . LEU A 1 125 ? -3.432 -0.695 -5.745 1.00 97.94 125 LEU A N 1
ATOM 1020 C CA . LEU A 1 125 ? -3.162 0.177 -6.887 1.00 97.94 125 LEU A CA 1
ATOM 1021 C C . LEU A 1 125 ? -4.145 -0.063 -8.037 1.00 97.94 125 LEU A C 1
ATOM 1023 O O . LEU A 1 125 ? -4.647 0.905 -8.609 1.00 97.94 125 LEU A O 1
ATOM 1027 N N . LEU A 1 126 ? -4.433 -1.324 -8.375 1.00 97.69 126 LEU A N 1
ATOM 1028 C CA . LEU A 1 126 ? -5.400 -1.653 -9.427 1.00 97.69 126 LEU A CA 1
ATOM 1029 C C . LEU A 1 126 ? -6.786 -1.097 -9.104 1.00 97.69 126 LEU A C 1
ATOM 1031 O O . LEU A 1 126 ? -7.378 -0.429 -9.948 1.00 97.69 126 LEU A O 1
ATOM 1035 N N . SER A 1 127 ? -7.252 -1.277 -7.866 1.00 97.06 127 SER A N 1
ATOM 1036 C CA . SER A 1 127 ? -8.522 -0.712 -7.409 1.00 97.06 127 SER A CA 1
ATOM 1037 C C . SER A 1 127 ? -8.536 0.814 -7.503 1.00 97.06 127 SER A C 1
ATOM 1039 O O . SER A 1 127 ? -9.537 1.376 -7.936 1.00 97.06 127 SER A O 1
ATOM 1041 N N . TRP A 1 128 ? -7.444 1.493 -7.133 1.00 97.56 128 TRP A N 1
ATOM 1042 C CA . TRP A 1 128 ? -7.336 2.952 -7.250 1.00 97.56 128 TRP A CA 1
ATOM 1043 C C . TRP A 1 128 ? -7.348 3.442 -8.704 1.00 97.56 128 TRP A C 1
ATOM 1045 O O . TRP A 1 128 ? -7.805 4.549 -8.978 1.00 97.56 128 TRP A O 1
ATOM 1055 N N . LYS A 1 129 ? -6.868 2.619 -9.641 1.00 96.62 129 LYS A N 1
ATOM 1056 C CA . LYS A 1 129 ? -6.914 2.893 -11.084 1.00 96.62 129 LYS A CA 1
ATOM 1057 C C . LYS A 1 129 ? -8.167 2.354 -11.775 1.00 96.62 129 LYS A C 1
ATOM 1059 O O . LYS A 1 129 ? -8.208 2.366 -13.001 1.00 96.62 129 LYS A O 1
ATOM 1064 N N . GLU A 1 130 ? -9.153 1.887 -11.008 1.00 97.12 130 GLU A N 1
ATOM 1065 C CA . GLU A 1 130 ? -10.413 1.334 -11.522 1.00 97.12 130 GLU A CA 1
ATOM 1066 C C . GLU A 1 130 ? -10.197 0.147 -12.483 1.00 97.12 130 GLU A C 1
ATOM 1068 O O . GLU A 1 130 ? -10.953 -0.069 -13.427 1.00 97.12 130 GLU A O 1
ATOM 1073 N N . LEU A 1 131 ? -9.147 -0.644 -12.237 1.00 97.12 131 LEU A N 1
ATOM 1074 C CA . LEU A 1 131 ? -8.827 -1.851 -12.992 1.00 97.12 131 LEU A CA 1
ATOM 1075 C C . LEU A 1 131 ? -9.259 -3.090 -12.210 1.00 97.12 131 LEU A C 1
ATOM 1077 O O . LEU A 1 131 ? -8.906 -3.262 -11.043 1.00 97.12 131 LEU A O 1
ATOM 1081 N N . THR A 1 132 ? -10.000 -3.979 -12.869 1.00 97.50 132 THR A N 1
ATOM 1082 C CA . THR A 1 132 ? -10.456 -5.237 -12.272 1.00 97.50 132 THR A CA 1
ATOM 1083 C C . THR A 1 132 ? -9.502 -6.376 -12.639 1.00 97.50 132 THR A C 1
ATOM 1085 O O . THR A 1 132 ? -9.388 -6.690 -13.825 1.00 97.50 132 THR A O 1
ATOM 1088 N N . PRO A 1 133 ? -8.814 -7.001 -11.665 1.00 97.25 133 PRO A N 1
ATOM 1089 C CA . PRO A 1 133 ? -7.948 -8.148 -11.920 1.00 97.25 133 PRO A CA 1
ATOM 1090 C C . PRO A 1 133 ? -8.772 -9.389 -12.296 1.00 97.25 133 PRO A C 1
ATOM 1092 O O . PRO A 1 133 ? -9.810 -9.656 -11.696 1.00 97.25 133 PRO A O 1
ATOM 1095 N N . GLU A 1 134 ? -8.288 -10.159 -13.267 1.00 97.44 134 GLU A N 1
ATOM 1096 C CA . GLU A 1 134 ? -8.903 -11.407 -13.742 1.00 97.44 134 GLU A CA 1
ATOM 1097 C C . GLU A 1 134 ? -7.986 -12.616 -13.508 1.00 97.44 134 GLU A C 1
ATOM 1099 O O . GLU A 1 134 ? -8.437 -13.672 -13.068 1.00 97.44 134 GLU A O 1
ATOM 1104 N N . ALA A 1 135 ? -6.686 -12.464 -13.766 1.00 96.75 135 ALA A N 1
ATOM 1105 C CA . ALA A 1 135 ? -5.700 -13.523 -13.583 1.00 96.75 135 ALA A CA 1
ATOM 1106 C C . ALA A 1 135 ? -4.346 -12.950 -13.156 1.00 96.75 135 ALA A C 1
ATOM 1108 O O . ALA A 1 135 ? -4.000 -11.826 -13.514 1.00 96.75 135 ALA A O 1
ATOM 1109 N N . GLN A 1 136 ? -3.551 -13.745 -12.441 1.00 97.12 136 GLN A N 1
ATOM 1110 C CA . GLN A 1 136 ? -2.182 -13.399 -12.059 1.00 97.12 136 GLN A CA 1
ATOM 1111 C C . GLN A 1 136 ? -1.219 -14.525 -12.434 1.00 97.12 136 GLN A C 1
ATOM 1113 O O . GLN A 1 136 ? -1.553 -15.708 -12.346 1.00 97.12 136 GLN A O 1
ATOM 1118 N N . ARG A 1 137 ? -0.004 -14.151 -12.838 1.00 96.25 137 ARG A N 1
ATOM 1119 C CA . ARG A 1 137 ? 1.118 -15.073 -13.042 1.00 96.25 137 ARG A CA 1
ATOM 1120 C C . ARG A 1 137 ? 2.440 -14.422 -12.649 1.00 96.25 137 ARG A C 1
ATOM 1122 O O . ARG A 1 137 ? 2.601 -13.214 -12.789 1.00 96.25 137 ARG A O 1
ATOM 1129 N N . CYS A 1 138 ? 3.411 -15.242 -12.268 1.00 95.44 138 CYS A N 1
ATOM 1130 C CA . CYS A 1 138 ? 4.778 -14.794 -12.021 1.00 95.44 138 CYS A CA 1
ATOM 1131 C C . CYS A 1 138 ? 5.651 -15.072 -13.249 1.00 95.44 138 CYS A C 1
ATOM 1133 O O . CYS A 1 138 ? 5.611 -16.164 -13.821 1.00 95.44 138 CYS A O 1
ATOM 1135 N N . ILE A 1 139 ? 6.481 -14.106 -13.633 1.00 94.81 139 ILE A N 1
ATOM 1136 C CA . ILE A 1 139 ? 7.457 -14.250 -14.715 1.00 94.81 139 ILE A CA 1
ATOM 1137 C C . ILE A 1 139 ? 8.858 -14.045 -14.151 1.00 94.81 139 ILE A C 1
ATOM 1139 O O . ILE A 1 139 ? 9.159 -13.022 -13.537 1.00 94.81 139 ILE A O 1
ATOM 1143 N N . LEU A 1 140 ? 9.742 -15.013 -14.398 1.00 91.62 140 LEU A N 1
ATOM 1144 C CA . LEU A 1 140 ? 11.163 -14.850 -14.121 1.00 91.62 140 LEU A CA 1
ATOM 1145 C C . LEU A 1 140 ? 11.796 -13.986 -15.216 1.00 91.62 140 LEU A C 1
ATOM 1147 O O . LEU A 1 140 ? 11.844 -14.373 -16.383 1.00 91.62 140 LEU A O 1
ATOM 1151 N N . THR A 1 141 ? 12.305 -12.821 -14.831 1.00 87.88 141 THR A N 1
ATOM 1152 C CA . THR A 1 141 ? 13.060 -11.920 -15.706 1.00 87.88 141 THR A CA 1
ATOM 1153 C C . THR A 1 141 ? 14.534 -11.906 -15.306 1.00 87.88 141 THR A C 1
ATOM 1155 O O . THR A 1 141 ? 14.914 -12.389 -14.239 1.00 87.88 141 THR A O 1
ATOM 1158 N N . LYS A 1 142 ? 15.382 -11.281 -16.129 1.00 85.25 142 LYS A N 1
ATOM 1159 C CA . LYS A 1 142 ? 16.790 -11.021 -15.774 1.00 85.25 142 LYS A CA 1
ATOM 1160 C C . LYS A 1 142 ? 16.955 -10.188 -14.491 1.00 85.25 142 LYS A C 1
ATOM 1162 O O . LYS A 1 142 ? 17.995 -10.272 -13.850 1.00 85.25 142 LYS A O 1
ATOM 1167 N N . ASP A 1 143 ? 15.938 -9.400 -14.134 1.00 81.50 143 ASP A N 1
ATOM 1168 C CA . ASP A 1 143 ? 15.946 -8.479 -12.993 1.00 81.50 143 ASP A CA 1
ATOM 1169 C C . ASP A 1 143 ? 15.217 -9.066 -11.765 1.00 81.50 143 ASP A C 1
ATOM 1171 O O . ASP A 1 143 ? 14.994 -8.355 -10.786 1.00 81.50 143 ASP A O 1
ATOM 1175 N N . GLY A 1 144 ? 14.825 -10.347 -11.816 1.00 85.62 144 GLY A N 1
ATOM 1176 C CA . GLY A 1 144 ? 14.090 -11.043 -10.759 1.00 85.62 144 GLY A CA 1
ATOM 1177 C C . GLY A 1 144 ? 12.676 -11.458 -11.164 1.00 85.62 144 GLY A C 1
ATOM 1178 O O . GLY A 1 144 ? 12.298 -11.399 -12.338 1.00 85.62 144 GLY A O 1
ATOM 1179 N N . ILE A 1 145 ? 11.905 -11.909 -10.176 1.00 90.12 145 ILE A N 1
ATOM 1180 C CA . ILE A 1 145 ? 10.500 -12.291 -10.351 1.00 90.12 145 ILE A CA 1
ATOM 1181 C C . ILE A 1 145 ? 9.657 -11.019 -10.471 1.00 90.12 145 ILE A C 1
ATOM 1183 O O . ILE A 1 145 ? 9.859 -10.058 -9.728 1.00 90.12 145 ILE A O 1
ATOM 1187 N N . VAL A 1 146 ? 8.752 -11.015 -11.444 1.00 94.75 146 VAL A N 1
ATOM 1188 C CA . VAL A 1 146 ? 7.798 -9.937 -11.697 1.00 94.75 146 VAL A CA 1
ATOM 1189 C C . VAL A 1 146 ? 6.405 -10.549 -11.729 1.00 94.75 146 VAL A C 1
ATOM 1191 O O . VAL A 1 146 ? 6.192 -11.558 -12.407 1.00 94.75 146 VAL A O 1
ATOM 1194 N N . ASP A 1 147 ? 5.480 -9.939 -11.005 1.00 96.44 147 ASP A N 1
ATOM 1195 C CA . ASP A 1 147 ? 4.074 -10.310 -11.009 1.00 96.44 147 ASP A CA 1
ATOM 1196 C C . ASP A 1 147 ? 3.365 -9.613 -12.167 1.00 96.44 147 ASP A C 1
ATOM 1198 O O . ASP A 1 147 ? 3.565 -8.423 -12.430 1.00 96.44 147 ASP A O 1
ATOM 1202 N N . VAL A 1 148 ? 2.571 -10.379 -12.913 1.00 97.75 148 VAL A N 1
ATOM 1203 C CA . VAL A 1 148 ? 1.777 -9.879 -14.033 1.00 97.75 148 VAL A CA 1
ATOM 1204 C C . VAL A 1 148 ? 0.322 -10.187 -13.769 1.00 97.75 148 VAL A C 1
ATOM 1206 O O . VAL A 1 148 ? -0.071 -11.354 -13.712 1.00 97.75 148 VAL A O 1
ATOM 1209 N N . ILE A 1 149 ? -0.467 -9.127 -13.643 1.00 98.19 149 ILE A N 1
ATOM 1210 C CA . ILE A 1 149 ? -1.908 -9.201 -13.460 1.00 98.19 149 ILE A CA 1
ATOM 1211 C C . ILE A 1 149 ? -2.582 -8.830 -14.778 1.00 98.19 149 ILE A C 1
ATOM 1213 O O . ILE A 1 149 ? -2.399 -7.725 -15.298 1.00 98.19 149 ILE A O 1
ATOM 1217 N N . THR A 1 150 ? -3.356 -9.762 -15.322 1.00 98.19 150 THR A N 1
ATOM 1218 C CA . THR A 1 150 ? -4.262 -9.528 -16.446 1.00 98.19 150 THR A CA 1
ATOM 1219 C C . THR A 1 150 ? -5.575 -8.990 -15.895 1.00 98.19 150 THR A C 1
ATOM 1221 O O . THR A 1 150 ? -6.143 -9.570 -14.970 1.00 98.19 150 THR A O 1
ATOM 1224 N N . CYS A 1 151 ? -6.031 -7.864 -16.435 1.00 97.94 151 CYS A N 1
ATOM 1225 C CA . CYS A 1 151 ? -7.292 -7.229 -16.067 1.00 97.94 151 CYS A CA 1
ATOM 1226 C C . CYS A 1 151 ? -8.408 -7.618 -17.048 1.00 97.94 151 CYS A C 1
ATOM 1228 O O . CYS A 1 151 ? -8.134 -8.031 -18.173 1.00 97.94 151 CYS A O 1
ATOM 1230 N N . THR A 1 152 ? -9.669 -7.428 -16.655 1.00 97.81 152 THR A N 1
ATOM 1231 C CA . THR A 1 152 ? -10.853 -7.778 -17.471 1.00 97.81 152 THR A CA 1
ATOM 1232 C C . THR A 1 152 ? -10.951 -7.011 -18.796 1.00 97.81 152 THR A C 1
ATOM 1234 O O . THR A 1 152 ? -11.683 -7.413 -19.694 1.00 97.81 152 THR A O 1
ATOM 1237 N N . ASP A 1 153 ? -10.232 -5.893 -18.932 1.00 95.94 153 ASP A N 1
ATOM 1238 C CA . ASP A 1 153 ? -10.102 -5.131 -20.181 1.00 95.94 153 ASP A CA 1
ATOM 1239 C C . ASP A 1 153 ? -9.037 -5.714 -21.137 1.00 95.94 153 ASP A C 1
ATOM 1241 O O . ASP A 1 153 ? -8.757 -5.139 -22.190 1.00 95.94 153 ASP A O 1
ATOM 1245 N N . GLY A 1 154 ? -8.422 -6.844 -20.770 1.00 96.12 154 GLY A N 1
ATOM 1246 C CA . GLY A 1 154 ? -7.339 -7.502 -21.496 1.00 96.12 154 GLY A CA 1
ATOM 1247 C C . GLY A 1 154 ? -5.966 -6.859 -21.290 1.00 96.12 154 GLY A C 1
ATOM 1248 O O . GLY A 1 154 ? -4.982 -7.325 -21.867 1.00 96.12 154 GLY A O 1
ATOM 1249 N N . SER A 1 155 ? -5.862 -5.794 -20.490 1.00 96.12 155 SER A N 1
ATOM 1250 C CA . SER A 1 155 ? -4.580 -5.159 -20.210 1.00 96.12 155 SER A CA 1
ATOM 1251 C C . SER A 1 155 ? -3.748 -5.970 -19.218 1.00 96.12 155 SER A C 1
ATOM 1253 O O . SER A 1 155 ? -4.265 -6.631 -18.319 1.00 96.12 155 SER A O 1
ATOM 1255 N N . GLU A 1 156 ? -2.426 -5.896 -19.368 1.00 97.75 156 GLU A N 1
ATOM 1256 C CA . GLU A 1 156 ? -1.487 -6.483 -18.414 1.00 97.75 156 GLU A CA 1
ATOM 1257 C C . GLU A 1 156 ? -0.812 -5.394 -17.587 1.00 97.75 156 GLU A C 1
ATOM 1259 O O . GLU A 1 156 ? -0.350 -4.374 -18.120 1.00 97.75 156 GLU A O 1
ATOM 1264 N N . ARG A 1 157 ? -0.739 -5.631 -16.277 1.00 97.94 157 ARG A N 1
ATOM 1265 C CA . ARG A 1 157 ? -0.086 -4.763 -15.300 1.00 97.94 157 ARG A CA 1
ATOM 1266 C C . ARG A 1 157 ? 1.044 -5.514 -14.619 1.00 97.94 157 ARG A C 1
ATOM 1268 O O . ARG A 1 157 ? 0.850 -6.614 -14.115 1.00 97.94 157 ARG A O 1
ATOM 1275 N N . TRP A 1 158 ? 2.229 -4.919 -14.666 1.00 97.94 158 TRP A N 1
ATOM 1276 C CA . TRP A 1 158 ? 3.489 -5.531 -14.264 1.00 97.94 158 TRP A CA 1
ATOM 1277 C C . TRP A 1 158 ? 3.991 -4.901 -12.965 1.00 97.94 158 TRP A C 1
ATOM 1279 O O . TRP A 1 158 ? 4.141 -3.676 -12.887 1.00 97.94 158 TRP A O 1
ATOM 1289 N N . PHE A 1 159 ? 4.298 -5.744 -11.983 1.00 97.56 159 PHE A N 1
ATOM 1290 C CA . PHE A 1 159 ? 4.670 -5.364 -10.625 1.00 97.56 159 PHE A CA 1
ATOM 1291 C C . PHE A 1 159 ? 5.976 -6.025 -10.196 1.00 97.56 159 PHE A C 1
ATOM 1293 O O . PHE A 1 159 ? 6.222 -7.203 -10.443 1.00 97.56 159 PHE A O 1
ATOM 1300 N N . ARG A 1 160 ? 6.845 -5.253 -9.547 1.00 95.31 160 ARG A N 1
ATOM 1301 C CA . ARG A 1 160 ? 8.111 -5.726 -8.993 1.00 95.31 160 ARG A CA 1
ATOM 1302 C C . ARG A 1 160 ? 8.135 -5.489 -7.492 1.00 95.31 160 ARG A C 1
ATOM 1304 O O . ARG A 1 160 ? 8.091 -4.339 -7.052 1.00 95.31 160 ARG A O 1
ATOM 1311 N N . LEU A 1 161 ? 8.314 -6.566 -6.738 1.00 92.62 161 LEU A N 1
ATOM 1312 C CA . LEU A 1 161 ? 8.565 -6.495 -5.304 1.00 92.62 161 LEU A CA 1
ATOM 1313 C C . LEU A 1 161 ? 9.949 -5.892 -5.024 1.00 92.62 161 LEU A C 1
ATOM 1315 O O . LEU A 1 161 ? 10.940 -6.252 -5.670 1.00 92.62 161 LEU A O 1
ATOM 1319 N N . ILE A 1 162 ? 10.005 -4.965 -4.067 1.00 87.50 162 ILE A N 1
ATOM 1320 C CA . ILE A 1 162 ? 11.247 -4.323 -3.596 1.00 87.50 162 ILE A CA 1
ATOM 1321 C C . ILE A 1 162 ? 11.965 -5.200 -2.556 1.00 87.50 162 ILE A C 1
ATOM 1323 O O . ILE A 1 162 ? 11.332 -6.020 -1.845 1.00 87.50 162 ILE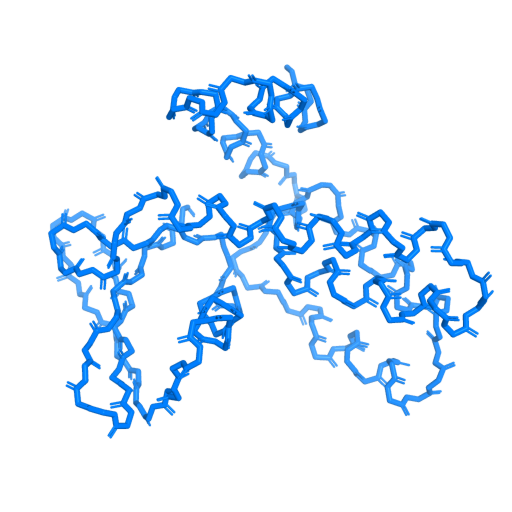 A O 1
#

pLDDT: mean 95.97, std 3.2, range [74.38, 98.75]